Protein AF-A0A101I986-F1 (afdb_monomer_lite)

Secondary structure (DSSP, 8-state):
-HHHHHH--HHHHHHHHHHHHTT---HHHHHHHHHHHTTS--

Foldseek 3Di:
DVVVVVVCDPVNVVVLVCCCPPVVDDNVVSVVVVCVVVVNDD

pLDDT: mean 97.55, std 2.47, range [84.12, 98.75]

Sequence (42 aa):
LKPVFLSLDLETLQMLNASIAVEGRDARDVASEYLRSKGFID

Structure (mmCIF, N/CA/C/O backbone):
data_AF-A0A101I986-F1
#
_entry.id   AF-A0A101I986-F1
#
loop_
_atom_site.group_PDB
_atom_site.id
_atom_site.type_symbol
_atom_site.label_atom_id
_atom_site.label_alt_id
_atom_site.label_comp_id
_atom_site.label_asym_id
_atom_site.label_entity_id
_atom_site.label_seq_id
_atom_site.pdbx_PDB_ins_code
_atom_site.Cartn_x
_atom_site.Cartn_y
_atom_site.Cartn_z
_atom_site.occupancy
_atom_site.B_iso_or_equiv
_atom_site.auth_seq_id
_atom_site.auth_comp_id
_atom_site.auth_asym_id
_atom_site.auth_atom_id
_atom_site.pdbx_PDB_model_num
ATOM 1 N N . LEU A 1 1 ? -13.011 6.532 6.367 1.00 84.12 1 LEU A N 1
ATOM 2 C CA . LEU A 1 1 ? -11.753 7.163 5.893 1.00 84.12 1 LEU A CA 1
ATOM 3 C C . LEU A 1 1 ? -10.617 7.114 6.912 1.00 84.12 1 LEU A C 1
ATOM 5 O O . LEU A 1 1 ? -9.564 6.610 6.563 1.00 84.12 1 LEU A O 1
ATOM 9 N N . LYS A 1 2 ? -10.798 7.569 8.162 1.00 94.38 2 LYS A N 1
ATOM 10 C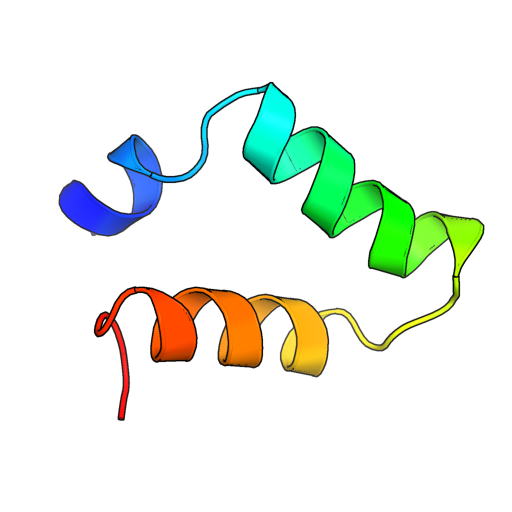 CA . LYS A 1 2 ? -9.736 7.537 9.193 1.00 94.38 2 LYS A CA 1
ATOM 11 C C . LYS A 1 2 ? -8.955 6.204 9.311 1.00 94.38 2 LYS A C 1
ATOM 13 O O . LYS A 1 2 ? -7.734 6.279 9.285 1.00 94.38 2 LYS A O 1
ATOM 18 N N . PRO A 1 3 ? -9.588 5.013 9.382 1.00 93.75 3 PRO A N 1
ATOM 19 C CA . PRO A 1 3 ? -8.837 3.753 9.476 1.00 93.75 3 PRO A CA 1
ATOM 20 C C . PRO A 1 3 ? -7.988 3.449 8.231 1.00 93.75 3 PRO A C 1
ATOM 22 O O . PRO A 1 3 ? -6.915 2.879 8.368 1.00 93.75 3 PRO A O 1
ATOM 25 N N . VAL A 1 4 ? -8.427 3.894 7.048 1.00 96.50 4 VAL A N 1
ATOM 26 C CA . VAL A 1 4 ? -7.679 3.738 5.790 1.00 96.50 4 VAL A CA 1
ATOM 27 C C . VAL A 1 4 ? -6.430 4.615 5.798 1.00 96.50 4 VAL A C 1
ATOM 29 O O . VAL A 1 4 ? -5.345 4.154 5.485 1.00 96.50 4 VAL A O 1
ATOM 32 N N . PHE A 1 5 ? -6.544 5.880 6.206 1.00 96.75 5 PHE A N 1
ATOM 33 C CA . PHE A 1 5 ? -5.373 6.762 6.257 1.00 96.75 5 PHE A CA 1
ATOM 34 C C . PHE A 1 5 ? -4.362 6.349 7.329 1.00 96.75 5 PHE A C 1
ATOM 36 O O . PHE A 1 5 ? -3.168 6.530 7.133 1.00 96.75 5 PHE A O 1
ATOM 43 N N . LEU A 1 6 ? -4.824 5.767 8.439 1.00 97.69 6 LEU A N 1
ATOM 44 C CA . LEU A 1 6 ? -3.938 5.249 9.484 1.00 97.69 6 LEU A CA 1
ATOM 45 C C . LEU A 1 6 ? -3.147 4.011 9.049 1.00 97.69 6 LEU A C 1
ATOM 47 O O . LEU A 1 6 ? -2.100 3.749 9.628 1.00 97.69 6 LEU A O 1
ATOM 51 N N . SER A 1 7 ? -3.629 3.249 8.064 1.00 97.31 7 SER A N 1
ATOM 52 C CA . SER A 1 7 ? -2.914 2.077 7.554 1.00 97.31 7 SER A CA 1
ATOM 53 C C . SER A 1 7 ? -1.902 2.420 6.454 1.00 97.31 7 SER A C 1
ATOM 55 O O . SER A 1 7 ? -1.084 1.575 6.102 1.00 97.31 7 SER A O 1
ATOM 57 N N . LEU A 1 8 ? -1.964 3.633 5.898 1.00 98.06 8 LEU A N 1
ATOM 58 C CA . LEU A 1 8 ? -1.084 4.137 4.842 1.00 98.06 8 LEU A CA 1
ATOM 59 C C . LEU A 1 8 ? 0.112 4.884 5.448 1.00 98.06 8 LEU A C 1
ATOM 61 O O . LEU A 1 8 ? 0.288 6.084 5.236 1.00 98.06 8 LEU A O 1
ATOM 65 N N . ASP A 1 9 ? 0.914 4.176 6.240 1.00 98.19 9 ASP A N 1
ATOM 66 C CA . ASP A 1 9 ? 2.177 4.708 6.750 1.00 98.19 9 ASP A CA 1
ATOM 67 C C . ASP A 1 9 ? 3.239 4.853 5.642 1.00 98.19 9 ASP A C 1
ATOM 69 O O . ASP A 1 9 ? 3.016 4.522 4.474 1.00 98.19 9 ASP A O 1
ATOM 73 N N . LEU A 1 10 ? 4.403 5.401 6.007 1.00 98.38 10 LEU A N 1
ATOM 74 C CA . LEU A 1 10 ? 5.481 5.685 5.060 1.00 98.38 10 LEU A CA 1
ATOM 75 C C . LEU A 1 10 ? 5.926 4.433 4.292 1.00 98.38 10 LEU A C 1
ATOM 77 O O . LEU A 1 10 ? 6.042 4.487 3.070 1.00 98.38 10 LEU A O 1
ATOM 81 N N . GLU A 1 11 ? 6.160 3.324 4.994 1.00 98.56 11 GLU A N 1
ATOM 82 C CA . GLU A 1 11 ? 6.634 2.074 4.392 1.00 98.56 11 GLU A CA 1
ATOM 83 C C . GLU A 1 11 ? 5.573 1.469 3.468 1.00 98.56 11 GLU A C 1
ATOM 85 O O . GLU A 1 11 ? 5.867 1.089 2.333 1.00 98.56 11 GLU A O 1
ATOM 90 N N . THR A 1 12 ? 4.311 1.475 3.903 1.00 98.50 12 THR A N 1
ATOM 91 C CA . THR A 1 12 ? 3.184 1.026 3.085 1.00 98.50 12 THR A CA 1
ATOM 92 C C . THR A 1 12 ? 3.076 1.850 1.806 1.00 98.50 12 THR A C 1
ATOM 94 O O . THR A 1 12 ? 2.988 1.289 0.716 1.00 98.50 12 THR A O 1
ATOM 97 N N . LEU A 1 13 ? 3.117 3.180 1.904 1.00 98.62 13 LEU A N 1
ATOM 98 C CA . LEU A 1 13 ? 3.037 4.062 0.738 1.00 98.62 13 LEU A CA 1
ATOM 99 C C . LEU A 1 13 ? 4.228 3.878 -0.208 1.00 98.62 13 LEU A C 1
ATOM 101 O O . LEU A 1 13 ? 4.049 3.919 -1.424 1.00 98.62 13 LEU A O 1
ATOM 105 N N . GLN A 1 14 ? 5.429 3.654 0.326 1.00 98.75 14 GLN A N 1
ATOM 106 C CA . GLN A 1 14 ? 6.614 3.366 -0.480 1.00 98.75 14 GLN A CA 1
ATOM 107 C C . GLN A 1 14 ? 6.471 2.051 -1.251 1.00 98.75 14 GLN A C 1
ATOM 109 O O . GLN A 1 14 ? 6.741 2.043 -2.450 1.00 98.75 14 GLN A O 1
ATOM 114 N N . MET A 1 15 ? 5.981 0.980 -0.618 1.00 98.69 15 MET A N 1
ATOM 115 C CA . MET A 1 15 ? 5.698 -0.286 -1.308 1.00 98.69 15 MET A CA 1
ATOM 116 C 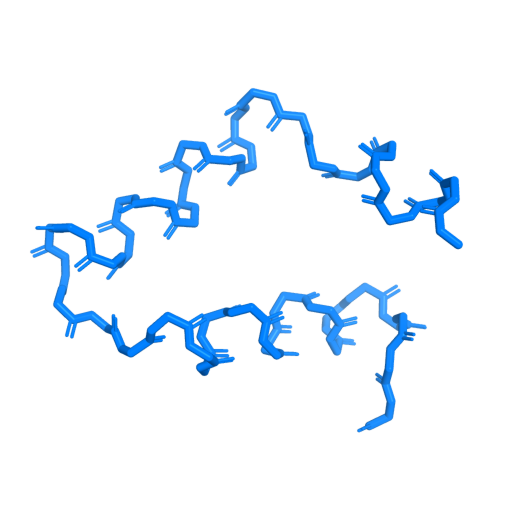C . MET A 1 15 ? 4.652 -0.123 -2.412 1.00 98.69 15 MET A C 1
ATOM 118 O O . MET A 1 15 ? 4.887 -0.535 -3.545 1.00 98.69 15 MET A O 1
ATOM 122 N N . LEU A 1 16 ? 3.510 0.502 -2.104 1.00 98.69 16 LEU A N 1
ATOM 123 C CA . LEU A 1 16 ? 2.433 0.677 -3.084 1.00 98.69 16 LEU A CA 1
ATOM 124 C C . LEU A 1 16 ? 2.905 1.508 -4.286 1.00 98.69 16 LEU A C 1
ATOM 126 O O . LEU A 1 16 ? 2.627 1.156 -5.432 1.00 98.69 16 LEU A O 1
ATOM 130 N N . ASN A 1 17 ? 3.676 2.572 -4.044 1.00 98.62 17 ASN A N 1
ATOM 131 C CA . ASN A 1 17 ? 4.241 3.392 -5.115 1.00 98.62 17 ASN A CA 1
ATOM 132 C C . ASN A 1 17 ? 5.323 2.658 -5.915 1.00 98.62 17 ASN A C 1
ATOM 134 O O . ASN A 1 17 ? 5.402 2.859 -7.125 1.00 98.62 17 ASN A O 1
ATOM 138 N N . ALA A 1 18 ? 6.137 1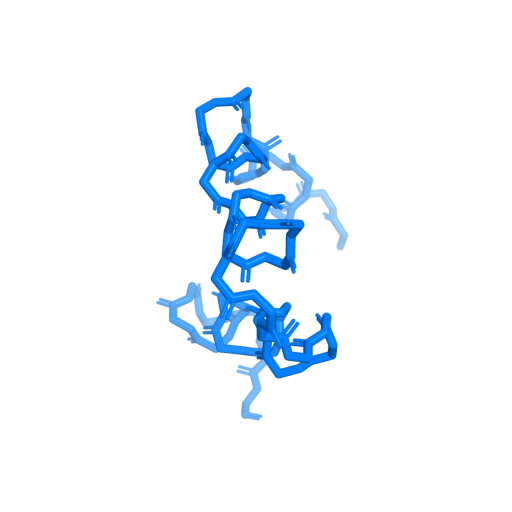.805 -5.286 1.00 98.75 18 ALA A N 1
ATOM 139 C CA . ALA A 1 18 ? 7.130 0.993 -5.989 1.00 98.75 18 ALA A CA 1
ATOM 140 C C . ALA A 1 18 ? 6.463 0.012 -6.964 1.00 98.75 18 ALA A C 1
ATOM 142 O O . ALA A 1 18 ? 6.871 -0.065 -8.124 1.00 98.75 18 ALA A O 1
ATOM 143 N N . SER A 1 19 ? 5.377 -0.647 -6.548 1.00 98.62 19 SER A N 1
ATOM 144 C CA . SER A 1 19 ? 4.591 -1.511 -7.437 1.00 98.62 19 SER A CA 1
ATOM 145 C C . SER A 1 19 ? 4.052 -0.782 -8.671 1.00 98.62 19 SER A C 1
ATOM 147 O O . SER A 1 19 ? 3.959 -1.366 -9.747 1.00 98.62 19 SER A O 1
ATOM 149 N N . ILE A 1 20 ? 3.734 0.506 -8.561 1.00 98.69 20 ILE A N 1
ATOM 150 C CA . ILE A 1 20 ? 3.251 1.295 -9.702 1.00 98.69 20 ILE A CA 1
ATOM 151 C C . ILE A 1 20 ? 4.426 1.784 -10.555 1.00 98.69 20 ILE A C 1
ATOM 153 O O . ILE A 1 20 ? 4.479 1.541 -11.757 1.00 98.69 20 ILE A O 1
ATOM 157 N N . ALA A 1 21 ? 5.375 2.489 -9.941 1.00 98.44 21 ALA A N 1
ATOM 158 C CA . ALA A 1 21 ? 6.408 3.231 -10.658 1.00 98.44 21 ALA A CA 1
ATOM 159 C C . ALA A 1 21 ? 7.553 2.350 -11.174 1.00 98.44 21 ALA A C 1
ATOM 161 O O . ALA A 1 21 ? 8.174 2.691 -12.178 1.00 98.44 21 ALA A O 1
ATOM 162 N N . VAL A 1 22 ? 7.847 1.247 -10.481 1.00 98.2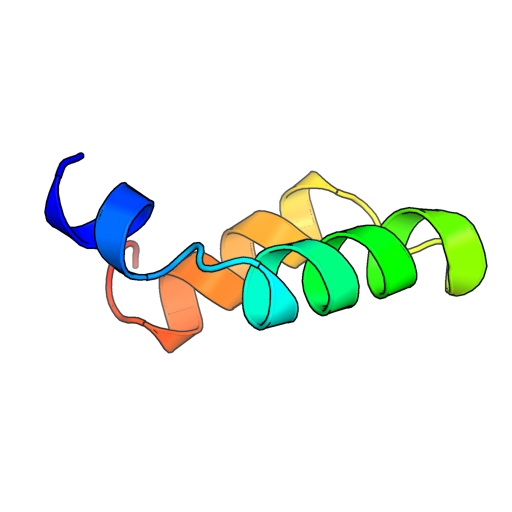5 22 VAL A N 1
ATOM 163 C CA . VAL A 1 22 ? 8.963 0.348 -10.809 1.00 98.25 22 VAL A CA 1
ATOM 164 C C . VAL A 1 22 ? 8.451 -0.926 -11.469 1.00 98.25 22 VAL A C 1
ATOM 166 O O . VAL A 1 22 ? 8.965 -1.317 -12.513 1.00 98.25 22 VAL A O 1
ATOM 169 N N . GLU A 1 23 ? 7.427 -1.559 -10.894 1.00 97.69 23 GLU A N 1
ATOM 170 C CA . GLU A 1 23 ? 6.887 -2.826 -11.415 1.00 97.69 23 GLU A CA 1
ATOM 171 C C . GLU A 1 23 ? 5.836 -2.618 -12.519 1.00 97.69 23 GLU A C 1
ATOM 173 O O . GLU A 1 23 ? 5.451 -3.575 -13.188 1.00 97.69 23 GLU A O 1
ATOM 178 N N . GLY A 1 24 ? 5.380 -1.377 -12.735 1.00 98.25 24 GLY A N 1
ATOM 179 C CA . GLY A 1 24 ? 4.447 -1.027 -13.808 1.00 98.25 24 GLY A CA 1
ATOM 180 C C . GLY A 1 24 ? 3.021 -1.535 -13.594 1.00 98.25 24 GLY A C 1
ATOM 181 O O . GLY A 1 24 ? 2.271 -1.666 -14.562 1.00 98.25 24 GLY A O 1
ATOM 182 N N . ARG A 1 25 ? 2.639 -1.857 -12.352 1.00 98.62 25 ARG A N 1
ATOM 183 C CA . ARG A 1 25 ? 1.285 -2.321 -12.031 1.00 98.62 25 ARG A CA 1
ATOM 184 C C . ARG A 1 25 ? 0.281 -1.177 -12.134 1.00 98.62 25 ARG A C 1
ATOM 186 O O . ARG A 1 25 ? 0.592 -0.027 -11.821 1.00 98.62 25 ARG A O 1
ATOM 193 N N . ASP A 1 26 ? -0.948 -1.505 -12.524 1.00 98.69 26 ASP A N 1
ATOM 194 C CA . ASP A 1 26 ? -2.030 -0.527 -12.560 1.00 98.69 26 ASP A CA 1
ATOM 195 C C . ASP A 1 26 ? -2.343 -0.004 -11.147 1.00 98.69 26 ASP A C 1
ATOM 197 O O . ASP A 1 26 ? -2.489 -0.765 -10.185 1.00 98.69 26 ASP A O 1
ATOM 201 N N . ALA A 1 27 ? -2.443 1.319 -11.013 1.00 98.50 27 ALA A N 1
ATOM 202 C CA . ALA A 1 27 ? -2.626 1.967 -9.720 1.00 98.50 27 ALA A CA 1
ATOM 203 C C . ALA A 1 27 ? -3.975 1.628 -9.066 1.00 98.50 27 ALA A C 1
ATOM 205 O O . ALA A 1 27 ? -4.064 1.554 -7.836 1.00 98.50 27 ALA A O 1
ATOM 206 N N . ARG A 1 28 ? -5.030 1.421 -9.864 1.00 98.44 28 ARG A N 1
ATOM 207 C CA . ARG A 1 28 ? -6.354 1.039 -9.362 1.00 98.44 28 ARG A CA 1
ATOM 208 C C . ARG A 1 28 ? -6.317 -0.377 -8.812 1.00 98.44 28 ARG A C 1
ATOM 210 O O . ARG A 1 28 ? -6.867 -0.603 -7.734 1.00 98.44 28 ARG A O 1
ATOM 217 N N . ASP A 1 29 ? -5.649 -1.288 -9.509 1.00 98.62 29 ASP A N 1
ATOM 218 C CA . ASP A 1 29 ? -5.512 -2.675 -9.068 1.00 98.62 29 ASP A CA 1
ATOM 219 C C . ASP A 1 29 ? -4.724 -2.746 -7.757 1.00 98.62 29 ASP A C 1
ATOM 221 O O . ASP A 1 29 ? -5.246 -3.267 -6.769 1.00 98.62 29 ASP A O 1
ATOM 225 N N . VAL A 1 30 ? -3.552 -2.100 -7.691 1.00 98.69 30 VAL A N 1
ATOM 226 C CA . VAL A 1 30 ? -2.715 -2.016 -6.475 1.00 98.69 30 VAL A CA 1
ATOM 227 C C . VAL A 1 30 ? -3.499 -1.455 -5.284 1.00 98.69 30 VAL A C 1
ATOM 229 O O . VAL A 1 30 ? -3.477 -2.027 -4.192 1.00 98.69 30 VAL A O 1
ATOM 232 N N . ALA A 1 31 ? -4.235 -0.357 -5.481 1.00 98.38 31 ALA A N 1
ATOM 233 C CA . ALA A 1 31 ? -5.053 0.226 -4.423 1.00 98.38 31 ALA A CA 1
ATOM 234 C C . ALA A 1 31 ? -6.197 -0.708 -4.003 1.00 98.38 31 ALA A C 1
ATOM 236 O O . ALA A 1 31 ? -6.453 -0.877 -2.810 1.00 98.38 31 ALA A O 1
ATOM 237 N N . SER A 1 32 ? -6.888 -1.326 -4.962 1.00 98.44 32 SER A N 1
ATOM 238 C CA . SER A 1 32 ? -8.029 -2.196 -4.674 1.00 98.44 32 SER A CA 1
ATOM 239 C C . SER A 1 32 ? -7.617 -3.465 -3.927 1.00 98.44 32 SER A C 1
ATOM 241 O O . SER A 1 32 ? -8.276 -3.833 -2.957 1.00 98.44 32 SER A O 1
ATOM 243 N N . GLU A 1 33 ? -6.500 -4.087 -4.304 1.00 98.56 33 GLU A N 1
ATOM 244 C CA . GLU A 1 33 ? -5.940 -5.246 -3.611 1.00 98.56 33 GLU A CA 1
ATOM 245 C C . GLU A 1 33 ? -5.521 -4.896 -2.187 1.00 98.56 33 GLU A C 1
ATOM 247 O O . GLU A 1 33 ? -5.870 -5.617 -1.250 1.00 98.56 33 GLU A O 1
ATOM 252 N N . TYR A 1 34 ? -4.830 -3.767 -1.996 1.00 98.50 34 TYR A N 1
ATOM 253 C CA . TYR A 1 34 ? -4.444 -3.311 -0.665 1.00 98.50 34 TYR A CA 1
ATOM 254 C C . TYR A 1 34 ? -5.675 -3.123 0.230 1.00 98.50 34 TYR A C 1
ATOM 256 O O . TYR A 1 34 ? -5.730 -3.668 1.335 1.00 98.50 34 TYR A O 1
ATOM 264 N N . LEU A 1 35 ? -6.695 -2.413 -0.261 1.00 98.44 35 LEU A N 1
ATOM 265 C CA . LEU A 1 35 ? -7.920 -2.155 0.496 1.00 98.44 35 LEU A CA 1
ATOM 266 C C . LEU A 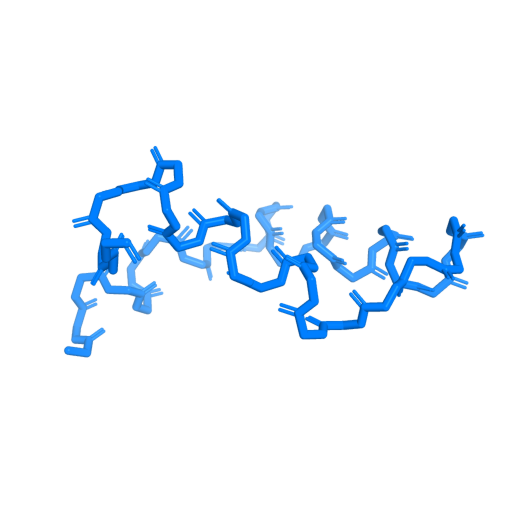1 35 ? -8.690 -3.449 0.810 1.00 98.44 35 LEU A C 1
ATOM 268 O O . LEU A 1 35 ? -9.156 -3.597 1.941 1.00 98.44 35 LEU A O 1
ATOM 272 N N . ARG A 1 36 ? -8.770 -4.404 -0.129 1.00 98.50 36 ARG A N 1
ATOM 273 C CA . ARG A 1 36 ? -9.362 -5.739 0.103 1.00 98.50 36 ARG A CA 1
ATOM 274 C C . ARG A 1 36 ? -8.575 -6.529 1.146 1.00 98.50 36 ARG A C 1
ATOM 276 O O . ARG A 1 36 ? -9.165 -7.072 2.073 1.00 98.50 36 ARG A O 1
ATOM 283 N N . SER A 1 37 ? -7.241 -6.530 1.067 1.00 98.06 37 SER A N 1
ATOM 284 C CA . SER A 1 37 ? -6.372 -7.256 2.011 1.00 98.06 37 SER A CA 1
ATOM 285 C C . SER A 1 37 ? -6.501 -6.765 3.458 1.00 98.06 37 SER A C 1
ATOM 287 O O . SER A 1 37 ? -6.257 -7.515 4.401 1.00 98.06 37 SER A O 1
ATOM 289 N N . LYS A 1 38 ? -6.901 -5.500 3.639 1.00 97.75 38 LYS A N 1
ATOM 290 C CA .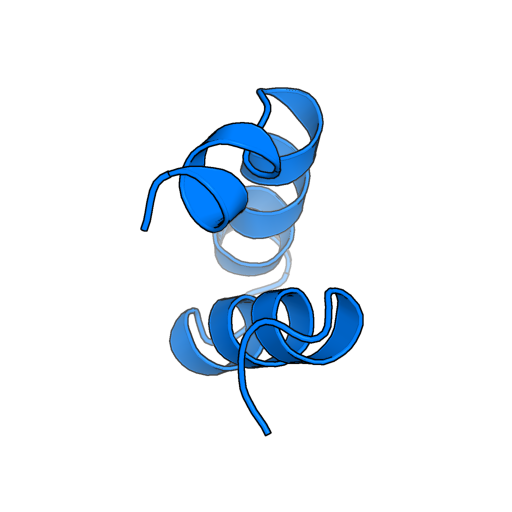 LYS A 1 38 ? -7.165 -4.877 4.942 1.00 97.75 38 LYS A CA 1
ATOM 291 C C . LYS A 1 38 ? -8.637 -4.944 5.365 1.00 97.75 38 LYS A C 1
ATOM 293 O O . LYS A 1 38 ? -8.961 -4.480 6.455 1.00 97.75 38 LYS A O 1
ATOM 298 N N . GLY A 1 39 ? -9.519 -5.493 4.527 1.00 97.88 39 GLY A N 1
ATOM 299 C CA . GLY A 1 39 ? -10.960 -5.555 4.784 1.00 97.88 39 GLY A CA 1
ATOM 300 C C . GLY A 1 39 ? -11.656 -4.192 4.744 1.00 97.88 39 GLY A C 1
ATOM 301 O O . GLY A 1 39 ? -12.659 -3.994 5.423 1.00 97.88 39 GLY A O 1
ATOM 302 N N . PHE A 1 40 ? -11.114 -3.220 4.003 1.00 97.31 40 PHE A N 1
ATOM 303 C CA . PHE A 1 40 ? -11.724 -1.893 3.863 1.00 97.31 40 PHE A CA 1
ATOM 304 C C . PHE A 1 40 ? -12.769 -1.815 2.750 1.00 97.31 40 PHE A C 1
ATOM 306 O O . PHE A 1 40 ? -13.601 -0.907 2.781 1.00 97.31 40 PHE A O 1
ATOM 313 N N . ILE A 1 41 ? -12.704 -2.726 1.778 1.00 96.44 41 ILE A N 1
ATOM 314 C CA . ILE A 1 41 ? -13.680 -2.894 0.697 1.00 96.44 41 ILE A CA 1
ATOM 315 C C . ILE A 1 41 ? -13.842 -4.387 0.382 1.00 96.44 41 ILE A C 1
ATOM 317 O O . ILE A 1 41 ? -12.898 -5.153 0.597 1.00 96.44 41 ILE A O 1
ATOM 321 N N . ASP A 1 42 ? -15.008 -4.749 -0.157 1.00 92.88 42 ASP A N 1
ATOM 322 C CA . ASP A 1 42 ? -15.369 -6.119 -0.549 1.00 92.88 42 ASP A CA 1
ATOM 323 C C . ASP A 1 42 ? -14.872 -6.511 -1.928 1.00 92.88 42 ASP A C 1
ATOM 325 O O . ASP A 1 42 ? -14.919 -5.689 -2.882 1.00 92.88 42 ASP A O 1
#

Radius of gyration: 10.27 Å; chains: 1; bounding box: 24×15×23 Å